Protein AF-A0A7S4HYN1-F1 (afdb_monomer)

Nearest PDB structures (foldseek):
  1z5y-assembly1_E  TM=7.065E-01  e=9.816E-02  Escherichia coli
  2b1k-assembly1_A  TM=6.938E-01  e=1.908E-01  Escherichia coli
  8g9v-assembly1_B  TM=4.726E-01  e=1.599E+00  Homo sapiens
  1w89-assembly2_C  TM=3.309E-01  e=3.961E-01  Homo sapiens
  7q3k-assembly3_C  TM=4.094E-01  e=6.452E+00  synthetic construct

Foldseek 3Di:
DPDDPVVVPPPPPPDQAWEKEKEAEPDPVQCVVCLVVLVVSVVVVHAAEYEYAPDCVNCVVCVVSVNNRYHYDHDDDDPVGLVVQCPDDDDSVVRSVGHIDMDTDDGPPPPD

Solvent-accessible surface area (backbone atoms only — not comparable to full-atom values): 6684 Å² total; per-residue (Å²): 131,82,82,60,89,78,74,77,74,82,78,76,65,88,74,73,46,33,45,39,39,35,37,32,34,97,40,74,75,32,39,61,80,42,48,66,56,51,50,59,40,44,76,70,62,30,48,43,33,35,38,24,54,84,49,70,66,57,62,48,51,31,48,77,70,70,45,69,82,48,43,77,42,71,49,84,65,56,89,71,35,46,73,48,30,45,76,42,86,57,70,61,13,60,49,34,66,43,56,70,43,79,46,84,49,66,68,70,74,78,76,128

Structure (mmCIF, N/CA/C/O backbone):
data_AF-A0A7S4HYN1-F1
#
_entry.id   AF-A0A7S4HYN1-F1
#
loop_
_atom_site.group_PDB
_atom_site.id
_atom_site.type_symbol
_atom_site.label_atom_id
_atom_site.label_alt_id
_atom_site.label_comp_id
_atom_site.label_asym_id
_atom_site.label_entity_id
_atom_site.label_seq_id
_atom_site.pdbx_PDB_ins_code
_atom_site.Cartn_x
_atom_site.Car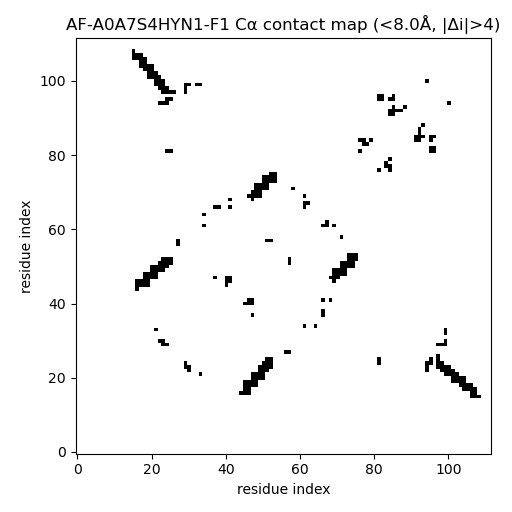tn_y
_atom_site.Cartn_z
_atom_site.occupancy
_atom_site.B_iso_or_equiv
_atom_site.auth_seq_id
_atom_site.auth_comp_id
_atom_site.auth_asym_id
_atom_site.auth_atom_id
_atom_site.pdbx_PDB_model_num
ATOM 1 N N . GLU A 1 1 ? -24.244 24.810 39.080 1.00 39.31 1 GLU A N 1
ATOM 2 C CA . GLU A 1 1 ? -23.284 23.714 39.328 1.00 39.31 1 GLU A CA 1
ATOM 3 C C . GLU A 1 1 ? -22.523 23.435 38.039 1.00 39.31 1 GLU A C 1
ATOM 5 O O . GLU A 1 1 ? -23.152 23.527 36.987 1.00 39.31 1 GLU A O 1
ATOM 10 N N . PRO A 1 2 ? -21.200 23.198 38.064 1.00 44.72 2 PRO A N 1
ATOM 11 C CA . PRO A 1 2 ? -20.494 22.744 36.871 1.00 44.72 2 PRO A CA 1
ATOM 12 C C . PRO A 1 2 ? -20.890 21.286 36.562 1.00 44.72 2 PRO A C 1
ATOM 14 O O . PRO A 1 2 ? -21.098 20.515 37.502 1.00 44.72 2 PRO A O 1
ATOM 17 N N . PRO A 1 3 ? -21.013 20.892 35.282 1.00 44.06 3 PRO A N 1
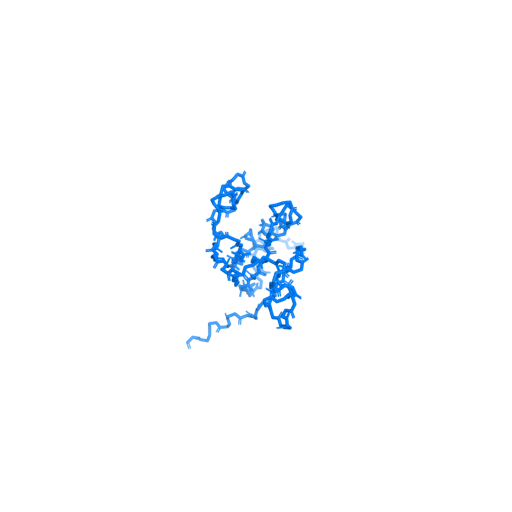A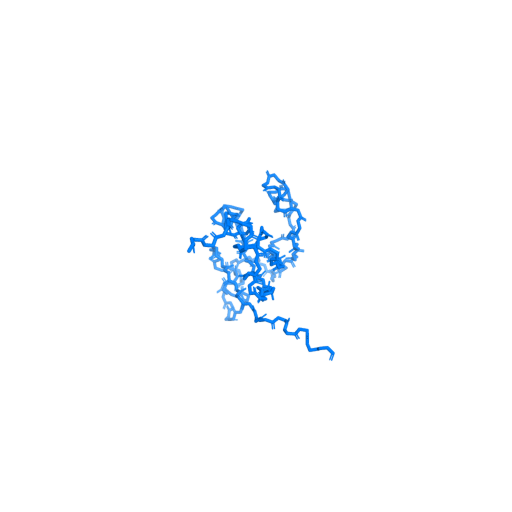TOM 18 C CA . PRO A 1 3 ? -21.347 19.518 34.927 1.00 44.06 3 PRO A CA 1
ATOM 19 C C . PRO A 1 3 ? -20.250 18.556 35.394 1.00 44.06 3 PRO A C 1
ATOM 21 O O . PRO A 1 3 ? -19.057 18.867 35.348 1.00 44.06 3 PRO A O 1
ATOM 24 N N . SER A 1 4 ? -20.674 17.389 35.879 1.00 48.62 4 SER A N 1
ATOM 25 C CA . SER A 1 4 ? -19.779 16.356 36.394 1.00 48.62 4 SER A CA 1
ATOM 26 C C . SER A 1 4 ? -18.923 15.766 35.267 1.00 48.62 4 SER A C 1
ATOM 28 O O . SER A 1 4 ? -19.399 15.558 34.151 1.00 48.62 4 SER A O 1
ATOM 30 N N . CYS A 1 5 ? -17.660 15.446 35.564 1.00 39.78 5 CYS A N 1
ATOM 31 C CA . CYS A 1 5 ? -16.696 14.885 34.608 1.00 39.78 5 CYS A CA 1
ATOM 32 C C . CYS A 1 5 ? -17.123 13.546 33.962 1.00 39.78 5 CYS A C 1
ATOM 34 O O . CYS A 1 5 ? -16.406 13.049 33.098 1.00 39.78 5 CYS A O 1
ATOM 36 N N . LEU A 1 6 ? -18.261 12.958 34.355 1.00 44.53 6 LEU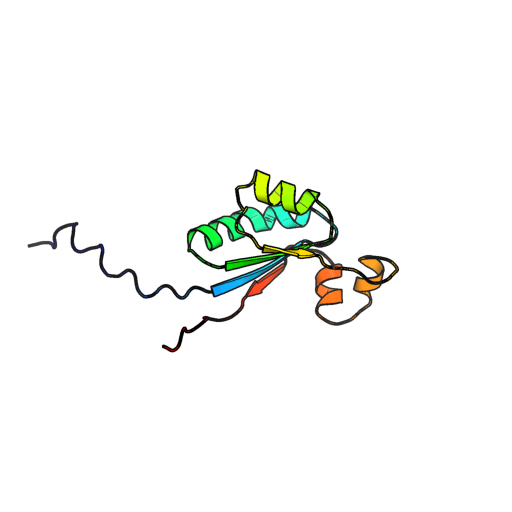 A N 1
ATOM 37 C CA . LEU A 1 6 ? -18.812 11.739 33.757 1.00 44.53 6 LEU A CA 1
ATOM 38 C C . LEU A 1 6 ? -19.738 11.986 32.554 1.00 44.53 6 LEU A C 1
ATOM 40 O O . LEU A 1 6 ? -20.007 11.049 31.809 1.00 44.53 6 LEU A O 1
ATOM 44 N N . GLU A 1 7 ? -20.187 13.219 32.307 1.00 37.69 7 GLU A N 1
ATOM 45 C CA . GLU A 1 7 ? -21.057 13.535 31.157 1.00 37.69 7 GLU A CA 1
ATOM 46 C C . GLU A 1 7 ? -20.285 14.012 29.914 1.00 37.69 7 GLU A C 1
ATOM 48 O O . GLU A 1 7 ? -20.875 14.392 28.907 1.00 37.69 7 GLU A O 1
ATOM 53 N N . ALA A 1 8 ? -18.951 13.948 29.943 1.00 37.94 8 ALA A N 1
ATOM 54 C CA . ALA A 1 8 ? -18.097 14.267 28.797 1.00 37.94 8 ALA A CA 1
ATOM 55 C C . ALA A 1 8 ? -17.846 13.065 27.860 1.00 37.94 8 ALA A C 1
ATOM 57 O O . ALA A 1 8 ? -17.012 13.151 26.961 1.00 37.94 8 ALA A O 1
ATOM 58 N N . SER A 1 9 ? -18.527 11.931 28.063 1.00 42.75 9 SER A N 1
ATOM 59 C CA . SER A 1 9 ? -18.239 10.682 27.337 1.00 42.75 9 SER A CA 1
ATOM 60 C C . SER A 1 9 ? -19.193 10.360 26.179 1.00 42.75 9 SER A C 1
ATOM 62 O O . SER A 1 9 ? -18.960 9.379 25.480 1.00 42.75 9 SER A O 1
ATOM 64 N N . SER A 1 10 ? -20.223 11.174 25.922 1.00 40.53 10 SER A N 1
ATOM 65 C CA . SER A 1 10 ? -21.285 10.830 24.951 1.00 40.53 10 SER A CA 1
ATOM 66 C C . SER A 1 10 ? -21.381 11.741 23.722 1.00 40.53 10 SER A C 1
ATOM 68 O O . SER A 1 10 ? -22.409 11.766 23.055 1.00 40.53 10 SER A O 1
ATOM 70 N N . GLN A 1 11 ? -20.311 12.454 23.363 1.00 44.53 11 GLN A N 1
ATOM 71 C CA . GLN A 1 11 ? -20.197 13.113 22.051 1.00 44.53 11 GLN A CA 1
ATOM 72 C C . GLN A 1 11 ? -19.034 12.542 21.236 1.00 44.53 11 GLN A C 1
ATOM 74 O O . GLN A 1 11 ? -18.233 13.268 20.655 1.00 44.53 11 GLN A O 1
ATOM 79 N N . MET A 1 12 ? -18.936 11.215 21.170 1.00 43.78 12 MET A N 1
ATOM 80 C CA . MET A 1 12 ? -18.145 10.568 20.128 1.00 43.78 12 MET A CA 1
ATOM 81 C C . MET A 1 12 ? -19.024 10.530 18.873 1.00 43.78 12 MET A C 1
ATOM 83 O O . MET A 1 12 ? -19.686 9.533 18.607 1.00 43.78 12 MET A O 1
ATOM 87 N N . GLY A 1 13 ? -19.132 11.671 18.180 1.00 47.72 13 GLY A N 1
ATOM 88 C CA . GLY A 1 13 ? -19.870 11.759 16.917 1.00 47.72 13 GLY A CA 1
ATOM 89 C C . GLY A 1 13 ? -19.429 10.636 15.984 1.00 47.72 13 GLY A C 1
ATOM 90 O O . GLY A 1 13 ? -18.240 10.315 15.975 1.00 47.72 13 GLY A O 1
ATOM 91 N N . ASP A 1 14 ? -20.380 10.030 15.267 1.00 54.44 14 ASP A N 1
ATOM 92 C CA . ASP A 1 14 ? -20.170 8.888 14.372 1.00 54.44 14 ASP A CA 1
ATOM 93 C C . ASP A 1 14 ? -18.929 9.103 13.500 1.00 54.44 14 ASP A C 1
ATOM 95 O O . ASP A 1 14 ? -18.965 9.780 12.468 1.00 54.44 14 ASP A O 1
ATOM 99 N N . TYR A 1 15 ? -17.785 8.584 13.955 1.00 59.41 15 TYR A N 1
ATOM 100 C CA . TYR A 1 15 ? -16.531 8.802 13.259 1.00 59.41 15 TYR A CA 1
ATOM 101 C C . TYR A 1 15 ? -16.576 7.913 12.032 1.00 59.41 15 TYR A C 1
ATOM 103 O O . TYR A 1 15 ? -16.541 6.683 12.117 1.00 59.41 15 TYR A O 1
ATOM 111 N N . VAL A 1 16 ? -16.721 8.553 10.881 1.00 70.00 16 VAL A N 1
ATOM 112 C CA . VAL A 1 16 ? -16.861 7.866 9.612 1.00 70.00 16 VAL A CA 1
ATOM 113 C C . VAL A 1 16 ? -15.598 7.053 9.341 1.00 70.00 16 VAL A C 1
ATOM 115 O O . VAL A 1 16 ? -14.527 7.590 9.029 1.00 70.00 16 VAL A O 1
ATOM 118 N N . ARG A 1 17 ? -15.719 5.726 9.453 1.00 77.25 17 ARG A N 1
ATOM 119 C CA . ARG A 1 17 ? -14.664 4.816 9.012 1.00 77.25 17 ARG A CA 1
ATOM 120 C C . ARG A 1 17 ? -14.459 5.018 7.516 1.00 77.25 17 ARG A C 1
ATOM 122 O O . ARG A 1 17 ? -15.404 5.104 6.737 1.00 77.25 17 ARG A O 1
ATOM 129 N N . SER A 1 18 ? -13.193 5.132 7.153 1.00 82.50 18 SER A N 1
ATOM 130 C CA . SER A 1 18 ? -12.736 5.477 5.811 1.00 82.50 18 SER A CA 1
ATOM 131 C C . SER A 1 18 ? -11.657 4.477 5.427 1.00 82.50 18 SER A C 1
ATOM 133 O O . SER A 1 18 ? -10.968 3.948 6.309 1.00 82.50 18 SER A O 1
ATOM 135 N N . GLU A 1 19 ? -11.519 4.211 4.133 1.00 86.19 19 GLU A N 1
ATOM 136 C CA . GLU A 1 19 ? -10.457 3.354 3.616 1.00 86.19 19 GLU A CA 1
ATOM 137 C C . GLU A 1 19 ? -9.333 4.201 3.015 1.00 86.19 19 GLU A C 1
ATOM 139 O O . GLU A 1 19 ? -9.564 5.074 2.169 1.00 86.19 19 GLU A O 1
ATOM 144 N N . TYR A 1 20 ? -8.103 3.910 3.434 1.00 86.75 20 TYR A N 1
ATOM 145 C CA . TYR A 1 20 ? -6.892 4.564 2.956 1.00 86.75 20 TYR A CA 1
ATOM 146 C C . TYR A 1 20 ? -6.027 3.571 2.197 1.00 86.75 20 TYR A C 1
ATOM 148 O O . TYR A 1 20 ? -5.724 2.479 2.682 1.00 86.75 20 TYR A O 1
ATOM 156 N N . ALA A 1 21 ? -5.582 3.981 1.017 1.00 87.69 21 ALA A N 1
ATOM 157 C CA . ALA A 1 21 ? -4.625 3.240 0.222 1.00 87.69 21 ALA A CA 1
ATOM 158 C C . ALA A 1 21 ? -3.279 3.968 0.211 1.00 87.69 21 ALA A C 1
ATOM 160 O O . ALA A 1 21 ? -3.197 5.156 -0.077 1.00 87.69 21 ALA A O 1
ATOM 161 N N . PHE A 1 22 ? -2.213 3.235 0.485 1.00 87.31 22 PHE A N 1
ATOM 162 C CA . PHE A 1 22 ? -0.833 3.690 0.440 1.00 87.31 22 PHE A CA 1
ATOM 163 C C . PHE A 1 22 ? -0.114 3.000 -0.702 1.00 87.31 22 PHE A C 1
ATOM 165 O O . PHE A 1 22 ? -0.445 1.869 -1.051 1.00 87.31 22 PHE A O 1
ATOM 172 N N . ALA A 1 23 ? 0.916 3.637 -1.241 1.00 84.50 23 ALA A N 1
ATOM 173 C CA . ALA A 1 23 ? 1.836 2.983 -2.152 1.00 84.50 23 ALA A CA 1
ATOM 174 C C . ALA A 1 23 ? 3.286 3.196 -1.728 1.00 84.50 23 ALA A C 1
ATOM 176 O O . ALA A 1 23 ? 3.717 4.325 -1.497 1.00 84.50 23 ALA A O 1
ATOM 177 N N . ALA A 1 24 ? 4.040 2.099 -1.673 1.00 83.12 24 ALA A N 1
ATOM 178 C CA . ALA A 1 24 ? 5.479 2.099 -1.445 1.00 83.12 24 ALA A CA 1
ATOM 179 C C . ALA A 1 24 ? 6.135 1.188 -2.482 1.00 83.12 24 ALA A C 1
ATOM 181 O O . ALA A 1 24 ? 6.239 -0.026 -2.311 1.00 83.12 24 ALA A O 1
ATOM 182 N N . ILE A 1 25 ? 6.548 1.786 -3.593 1.00 72.56 25 ILE A N 1
ATOM 183 C CA . ILE A 1 25 ? 7.051 1.059 -4.752 1.00 72.56 25 ILE A CA 1
ATOM 184 C C . ILE A 1 25 ? 8.547 1.278 -4.912 1.00 72.56 25 ILE A C 1
ATOM 186 O O . ILE A 1 25 ? 9.052 2.386 -4.723 1.00 72.56 25 ILE A O 1
ATOM 190 N N . ASP A 1 26 ? 9.230 0.182 -5.246 1.00 68.94 26 ASP A N 1
ATOM 191 C CA . ASP A 1 26 ? 10.662 0.079 -5.549 1.00 68.94 26 ASP A CA 1
ATOM 192 C C . ASP A 1 26 ? 11.592 0.180 -4.324 1.00 68.94 26 ASP A C 1
ATOM 194 O O . ASP A 1 26 ? 12.481 -0.651 -4.146 1.00 68.94 26 ASP A O 1
ATOM 198 N N . MET A 1 27 ? 11.341 1.116 -3.402 1.00 74.06 27 MET A N 1
ATOM 199 C CA . MET A 1 27 ? 12.192 1.323 -2.222 1.00 74.06 27 MET A CA 1
ATOM 200 C C . MET A 1 27 ? 11.421 1.176 -0.911 1.00 74.06 27 MET A C 1
ATOM 202 O O . MET A 1 27 ? 10.483 1.924 -0.643 1.00 74.06 27 MET A O 1
ATOM 206 N N . LEU A 1 28 ? 11.869 0.258 -0.043 1.00 80.94 28 LEU A N 1
ATOM 207 C CA . LEU A 1 28 ? 11.326 0.106 1.315 1.00 80.94 28 LEU A CA 1
ATOM 208 C C . LEU A 1 28 ? 11.467 1.405 2.128 1.00 80.94 28 LEU A C 1
ATOM 210 O O . LEU A 1 28 ? 10.596 1.731 2.925 1.00 80.94 28 LEU A O 1
ATOM 214 N N . GLY A 1 29 ? 12.509 2.200 1.861 1.00 82.94 29 GLY A N 1
ATOM 215 C CA . GLY A 1 29 ? 12.696 3.517 2.475 1.00 82.94 29 GLY A CA 1
ATOM 216 C C . GLY A 1 29 ? 11.536 4.493 2.238 1.00 82.94 29 GLY A C 1
ATOM 217 O O . GLY A 1 29 ? 11.338 5.386 3.050 1.00 82.94 29 GLY A O 1
ATOM 218 N N . HIS A 1 30 ? 10.724 4.307 1.190 1.00 82.94 30 HIS A N 1
ATOM 219 C CA . HIS A 1 30 ? 9.519 5.114 0.962 1.00 82.94 30 HIS A CA 1
ATOM 220 C C . HIS A 1 30 ? 8.336 4.724 1.856 1.00 82.94 30 HIS A C 1
ATOM 222 O O . HIS A 1 30 ? 7.407 5.514 1.998 1.00 82.94 30 HIS A O 1
ATOM 228 N N . LEU A 1 31 ? 8.360 3.533 2.464 1.00 85.94 31 LEU A N 1
ATOM 229 C CA . LEU A 1 31 ? 7.356 3.126 3.446 1.00 85.94 31 LEU A CA 1
ATOM 230 C C . LEU A 1 31 ? 7.572 3.842 4.785 1.00 85.94 31 LEU A C 1
ATOM 232 O O . LEU A 1 31 ? 6.606 4.203 5.445 1.00 85.94 31 LEU A O 1
ATOM 236 N N . MET A 1 32 ? 8.827 4.096 5.166 1.00 88.56 32 MET A N 1
ATOM 237 C CA . MET A 1 32 ? 9.174 4.637 6.486 1.00 88.56 32 MET A CA 1
ATOM 238 C C . MET A 1 32 ? 8.460 5.956 6.837 1.00 88.56 32 MET A C 1
ATOM 240 O O . MET A 1 32 ?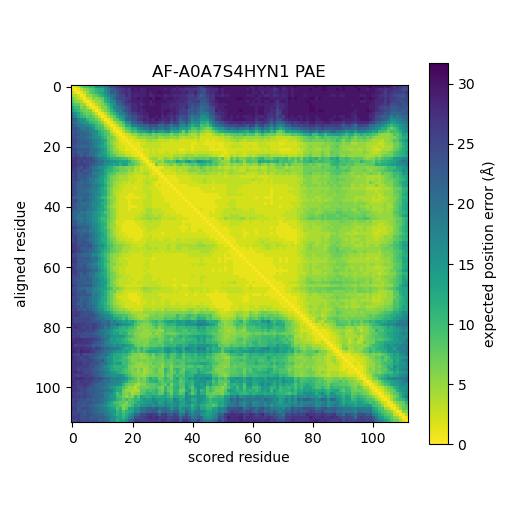 7.938 6.052 7.945 1.00 88.56 32 MET A O 1
ATOM 244 N N . PRO A 1 33 ? 8.345 6.950 5.933 1.00 87.81 33 PRO A N 1
ATOM 245 C CA . PRO A 1 33 ? 7.596 8.176 6.219 1.00 87.81 33 PRO A CA 1
ATOM 246 C C . PRO A 1 33 ? 6.084 7.963 6.378 1.00 87.81 33 PRO A C 1
ATOM 248 O O . PRO A 1 33 ? 5.411 8.811 6.957 1.00 87.81 33 PRO A O 1
ATOM 251 N N . LEU A 1 34 ? 5.537 6.861 5.852 1.00 88.38 34 LEU A N 1
ATOM 252 C CA . LEU A 1 34 ? 4.107 6.548 5.908 1.00 88.38 34 LEU A CA 1
ATOM 253 C C . LEU A 1 34 ? 3.717 5.808 7.188 1.00 88.38 34 LEU A C 1
ATOM 255 O O . LEU A 1 34 ? 2.571 5.923 7.613 1.00 88.38 34 LEU A O 1
ATOM 259 N N . VAL A 1 35 ? 4.654 5.091 7.816 1.00 91.19 35 VAL A N 1
ATOM 260 C CA . VAL A 1 35 ? 4.403 4.282 9.021 1.00 91.19 35 VAL A CA 1
ATOM 261 C C . VAL A 1 35 ? 3.678 5.071 10.125 1.00 91.19 35 VAL A C 1
ATOM 263 O O . VAL A 1 35 ? 2.634 4.591 10.563 1.00 91.19 35 VAL A O 1
ATOM 266 N N . PRO A 1 36 ? 4.109 6.288 10.531 1.00 92.00 36 PRO A N 1
ATOM 267 C CA . PRO A 1 36 ? 3.411 7.035 11.584 1.00 92.00 36 PRO A CA 1
ATOM 268 C C . PRO A 1 36 ? 1.981 7.437 11.203 1.00 92.00 36 PRO A C 1
ATOM 270 O O . PRO A 1 36 ? 1.090 7.473 12.048 1.00 92.00 36 PRO A O 1
ATOM 273 N N . LEU A 1 37 ? 1.744 7.739 9.922 1.00 90.19 37 LEU A N 1
ATOM 274 C CA . LEU A 1 37 ? 0.413 8.086 9.427 1.00 90.19 37 LEU A CA 1
ATOM 275 C C . LEU A 1 37 ? -0.500 6.854 9.394 1.00 90.19 37 LEU A C 1
ATOM 277 O O . LEU A 1 37 ? -1.664 6.943 9.777 1.00 90.19 37 LEU A O 1
ATOM 281 N N . MET A 1 38 ? 0.024 5.710 8.957 1.00 92.00 38 MET A N 1
ATOM 282 C CA . MET A 1 38 ? -0.698 4.438 8.954 1.00 92.00 38 MET A CA 1
ATOM 283 C C . MET A 1 38 ? -1.067 4.016 10.376 1.00 92.00 38 MET A C 1
ATOM 285 O O . MET A 1 38 ? -2.214 3.657 10.613 1.00 92.00 38 MET A O 1
ATOM 289 N N . ASP A 1 39 ? -0.144 4.140 11.328 1.00 93.44 39 ASP A N 1
ATOM 290 C CA . ASP A 1 39 ? -0.407 3.861 12.742 1.00 93.44 39 ASP A CA 1
ATOM 291 C C . ASP A 1 39 ? -1.526 4.754 13.297 1.00 93.44 39 ASP A C 1
ATOM 293 O O . ASP A 1 39 ? -2.540 4.264 13.796 1.00 93.44 39 ASP A O 1
ATOM 297 N N . ALA A 1 40 ? -1.423 6.070 13.088 1.00 91.19 40 ALA A N 1
ATOM 298 C CA . ALA A 1 40 ? -2.434 7.021 13.541 1.00 91.19 40 ALA A CA 1
ATOM 299 C C . ALA A 1 40 ? -3.823 6.768 12.926 1.00 91.19 40 ALA A C 1
ATOM 301 O O . ALA A 1 40 ? -4.840 6.924 13.604 1.00 91.19 40 ALA A O 1
ATOM 302 N N . LEU A 1 41 ? -3.894 6.390 11.645 1.00 89.50 41 LEU A N 1
ATOM 303 C CA . LEU A 1 41 ? -5.162 6.085 10.975 1.00 89.50 41 LEU A CA 1
ATOM 304 C C . LEU A 1 41 ? -5.731 4.729 11.415 1.00 89.50 41 LEU A C 1
ATOM 306 O O . LEU A 1 41 ? -6.938 4.617 11.635 1.00 89.50 41 LEU A O 1
ATOM 310 N N . GLY A 1 42 ? -4.879 3.722 11.599 1.00 89.81 42 GLY A N 1
ATOM 311 C CA . GLY A 1 42 ? -5.271 2.415 12.124 1.00 89.81 42 GLY A CA 1
ATOM 312 C C . GLY A 1 42 ? -5.809 2.515 13.551 1.00 89.81 42 GLY A C 1
ATOM 313 O O . GLY A 1 42 ? -6.869 1.965 13.846 1.00 89.81 42 GLY A O 1
ATOM 314 N N . GLY A 1 43 ? -5.160 3.312 14.406 1.00 90.06 43 GLY A N 1
ATOM 315 C CA . GLY A 1 43 ? -5.618 3.606 15.767 1.00 90.06 43 GLY A CA 1
ATOM 316 C C . GLY A 1 43 ? -6.972 4.325 15.830 1.00 90.06 43 GLY A C 1
ATOM 317 O O . GLY A 1 43 ? -7.680 4.219 16.828 1.00 90.06 43 GLY A O 1
ATOM 318 N N . ARG A 1 44 ? -7.379 5.004 14.748 1.00 88.31 44 ARG A N 1
ATOM 319 C CA . ARG A 1 44 ? -8.715 5.614 14.589 1.00 88.31 44 ARG A CA 1
ATOM 320 C C . ARG A 1 44 ? -9.759 4.656 14.000 1.00 88.31 44 ARG A C 1
ATOM 322 O O . ARG A 1 44 ? -10.897 5.053 13.771 1.00 88.31 44 ARG A O 1
ATOM 329 N N . GLY A 1 45 ? -9.393 3.398 13.751 1.00 87.94 45 GLY A N 1
ATOM 330 C CA . GLY A 1 45 ? -10.293 2.372 13.220 1.00 87.94 45 GLY A CA 1
ATOM 331 C C . GLY A 1 45 ? -10.532 2.460 11.712 1.00 87.94 45 GLY A C 1
ATOM 332 O O . GLY A 1 45 ? -11.506 1.889 11.218 1.00 87.94 45 GLY A O 1
ATOM 333 N N . HIS A 1 46 ? -9.676 3.174 10.976 1.00 87.31 46 HIS A N 1
ATOM 334 C CA . HIS A 1 46 ? -9.720 3.192 9.518 1.00 87.31 46 HIS A CA 1
ATOM 335 C C . HIS A 1 46 ? -9.130 1.908 8.927 1.00 87.31 46 HIS A C 1
ATOM 337 O O . HIS A 1 46 ? -8.250 1.274 9.511 1.00 87.31 46 HIS A O 1
ATOM 343 N N . THR A 1 47 ? -9.595 1.530 7.739 1.00 89.75 47 THR A N 1
ATOM 344 C CA . THR A 1 47 ? -9.045 0.384 7.009 1.00 89.75 47 THR A CA 1
ATOM 345 C C . THR A 1 47 ? -7.907 0.850 6.116 1.00 89.75 47 THR A C 1
ATOM 347 O O . THR A 1 47 ? -8.028 1.857 5.421 1.00 89.75 47 THR A O 1
ATOM 350 N N . LEU A 1 48 ? -6.796 0.116 6.129 1.00 91.81 48 LEU A N 1
ATOM 351 C CA . LEU A 1 48 ? -5.571 0.506 5.440 1.00 91.81 48 LEU A CA 1
ATOM 352 C C . LEU A 1 48 ? -5.156 -0.575 4.444 1.00 91.81 48 LEU A C 1
ATOM 354 O O . LEU A 1 48 ? -5.112 -1.760 4.778 1.00 91.81 48 LEU A O 1
ATOM 358 N N . THR A 1 49 ? -4.802 -0.154 3.235 1.00 91.75 49 THR A N 1
ATOM 359 C CA . THR A 1 49 ? -4.232 -1.006 2.188 1.00 91.75 49 THR A CA 1
ATOM 360 C C . THR A 1 49 ? -2.881 -0.448 1.757 1.00 91.75 49 THR A C 1
ATOM 362 O O . THR A 1 49 ? -2.770 0.747 1.513 1.00 91.75 49 THR A O 1
ATOM 365 N N . LEU A 1 50 ? -1.856 -1.289 1.629 1.00 90.50 50 LEU A N 1
ATOM 366 C CA . LEU A 1 50 ? -0.548 -0.929 1.085 1.00 90.50 50 LEU A CA 1
ATOM 367 C C . LEU A 1 50 ? -0.311 -1.654 -0.242 1.00 90.50 50 LEU A C 1
ATOM 369 O O . LEU A 1 50 ? -0.199 -2.877 -0.286 1.00 90.50 50 LEU A O 1
ATOM 373 N N . PHE A 1 51 ? -0.168 -0.885 -1.312 1.00 88.00 51 PHE A N 1
ATOM 374 C CA . PHE A 1 51 ? 0.308 -1.339 -2.609 1.00 88.00 51 PHE A CA 1
ATOM 375 C C . PHE A 1 51 ? 1.840 -1.338 -2.621 1.00 88.00 51 PHE A C 1
ATOM 377 O O . PHE A 1 51 ? 2.475 -0.283 -2.538 1.00 88.00 51 PHE A O 1
ATOM 384 N N . ALA A 1 52 ? 2.443 -2.517 -2.733 1.00 86.38 52 ALA A N 1
ATOM 385 C CA . ALA A 1 52 ? 3.894 -2.684 -2.723 1.00 86.38 52 ALA A CA 1
ATOM 386 C C . ALA A 1 52 ? 4.322 -3.806 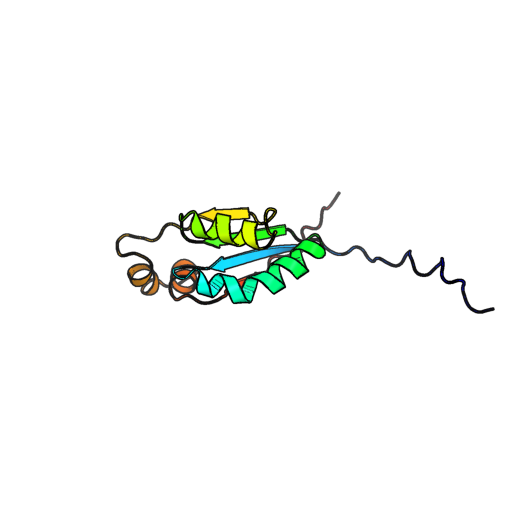-3.681 1.00 86.38 52 ALA A C 1
ATOM 388 O O . ALA A 1 52 ? 3.488 -4.624 -4.066 1.00 86.38 52 ALA A O 1
ATOM 389 N N . PRO A 1 53 ? 5.599 -3.871 -4.095 1.00 85.50 53 PRO A N 1
ATOM 390 C CA . PRO A 1 53 ? 6.148 -5.037 -4.775 1.00 85.50 53 PRO A CA 1
ATOM 391 C C . PRO A 1 53 ? 5.855 -6.338 -4.019 1.00 85.50 53 PRO A C 1
ATOM 393 O O . PRO A 1 53 ? 5.737 -6.341 -2.793 1.00 85.50 53 PRO A O 1
ATOM 396 N N . ASP A 1 54 ? 5.784 -7.440 -4.762 1.00 87.69 54 ASP A N 1
ATOM 397 C CA . ASP A 1 54 ? 5.654 -8.796 -4.216 1.00 87.69 54 ASP A CA 1
ATOM 398 C C . ASP A 1 54 ? 6.986 -9.242 -3.581 1.00 87.69 54 ASP A C 1
ATOM 400 O O . ASP A 1 54 ? 7.741 -10.035 -4.139 1.00 87.69 54 ASP A O 1
ATOM 404 N N . ASP A 1 55 ? 7.334 -8.610 -2.459 1.00 87.81 55 ASP A N 1
ATOM 405 C CA . ASP A 1 55 ? 8.585 -8.796 -1.730 1.00 87.81 55 ASP A CA 1
ATOM 406 C C . ASP A 1 55 ? 8.283 -8.901 -0.220 1.00 87.81 55 ASP A C 1
ATOM 408 O O . ASP A 1 55 ? 7.673 -7.989 0.359 1.00 87.81 55 ASP A O 1
ATOM 412 N N . PRO A 1 56 ? 8.711 -9.986 0.454 1.00 90.75 56 PRO A N 1
ATOM 413 C CA . PRO A 1 56 ? 8.398 -10.231 1.861 1.00 90.75 56 PRO A CA 1
ATOM 414 C C . PRO A 1 56 ? 8.922 -9.146 2.813 1.00 90.75 56 PRO A C 1
ATOM 416 O O . PRO A 1 56 ? 8.411 -9.023 3.930 1.00 90.75 56 PRO A O 1
ATOM 419 N N . LYS A 1 57 ? 9.891 -8.316 2.397 1.00 91.94 57 LYS A N 1
ATOM 420 C CA . LYS A 1 57 ? 10.411 -7.219 3.230 1.00 91.94 57 LYS A CA 1
ATOM 421 C C . LYS A 1 57 ? 9.335 -6.209 3.635 1.00 91.94 57 LYS A C 1
ATOM 423 O O . LYS A 1 57 ? 9.437 -5.625 4.709 1.00 91.94 57 LYS A O 1
ATOM 428 N N . TYR A 1 58 ? 8.302 -6.016 2.810 1.00 91.25 58 TYR A N 1
ATOM 429 C CA . TYR A 1 58 ? 7.213 -5.085 3.113 1.00 91.25 58 TYR A CA 1
ATOM 430 C C . TYR A 1 58 ? 6.297 -5.633 4.206 1.00 91.25 58 TYR A C 1
ATOM 432 O O . TYR A 1 58 ? 6.002 -4.921 5.161 1.00 91.25 58 TYR A O 1
ATOM 440 N N . ALA A 1 59 ? 5.913 -6.910 4.113 1.00 92.62 59 ALA A N 1
ATOM 441 C CA . ALA A 1 59 ? 5.139 -7.577 5.158 1.00 92.62 59 ALA A CA 1
ATOM 442 C C . ALA A 1 59 ? 5.910 -7.610 6.486 1.00 92.62 59 ALA A C 1
ATOM 444 O O . ALA A 1 59 ? 5.353 -7.285 7.532 1.00 92.62 59 ALA A O 1
ATOM 445 N N . LYS A 1 60 ? 7.212 -7.929 6.433 1.00 94.31 60 LYS A N 1
ATOM 446 C CA . LYS A 1 60 ? 8.084 -7.894 7.610 1.00 94.31 60 LYS A CA 1
ATOM 447 C C . LYS A 1 60 ? 8.152 -6.489 8.215 1.00 94.31 60 LYS A C 1
ATOM 449 O O . LYS A 1 60 ? 7.980 -6.349 9.415 1.00 94.31 60 LYS A O 1
ATOM 454 N N . CYS A 1 61 ? 8.357 -5.458 7.396 1.00 92.75 61 CYS A N 1
ATOM 455 C CA . CYS A 1 61 ? 8.429 -4.078 7.869 1.00 92.75 61 CYS A CA 1
ATOM 456 C C . CYS A 1 61 ? 7.127 -3.639 8.552 1.00 92.75 61 CYS A C 1
ATOM 458 O O . CYS A 1 61 ? 7.180 -3.082 9.641 1.00 92.75 61 CYS A O 1
ATOM 460 N N . LEU A 1 62 ? 5.961 -3.949 7.974 1.00 93.88 62 LEU A N 1
ATOM 461 C CA . LEU A 1 62 ? 4.674 -3.677 8.623 1.00 93.88 62 LEU A CA 1
ATOM 462 C C . LEU A 1 62 ? 4.556 -4.391 9.977 1.00 93.88 62 LEU A C 1
ATOM 464 O O . LEU A 1 62 ? 4.140 -3.774 10.953 1.00 93.88 62 LEU A O 1
ATOM 468 N N . ALA A 1 63 ? 4.959 -5.661 10.053 1.00 95.25 63 ALA A N 1
ATOM 469 C CA . ALA A 1 63 ? 4.947 -6.421 11.300 1.00 95.25 63 ALA A CA 1
ATOM 470 C C . ALA A 1 63 ? 5.910 -5.845 12.354 1.00 95.25 63 ALA A C 1
ATOM 472 O O . ALA A 1 63 ? 5.523 -5.727 13.515 1.00 95.25 63 ALA A O 1
ATOM 473 N N . ASP A 1 64 ? 7.117 -5.433 11.952 1.00 95.62 64 ASP A N 1
ATOM 474 C CA . ASP A 1 64 ? 8.113 -4.807 12.833 1.00 95.62 64 ASP A CA 1
ATOM 475 C C . ASP A 1 64 ? 7.570 -3.510 13.479 1.00 95.62 64 ASP A C 1
ATOM 477 O O . ASP A 1 64 ? 7.960 -3.168 14.593 1.00 95.62 64 ASP A O 1
ATOM 481 N N . PHE A 1 65 ? 6.642 -2.815 12.808 1.00 94.81 65 PHE A N 1
ATOM 482 C CA . PHE A 1 65 ? 5.962 -1.613 13.312 1.00 94.81 65 PHE A CA 1
ATOM 483 C C . PHE A 1 65 ? 4.577 -1.875 13.925 1.00 94.81 65 PHE A C 1
ATOM 485 O O . PHE A 1 65 ? 3.864 -0.928 14.238 1.00 94.81 65 PHE A O 1
ATOM 492 N N . GLY A 1 66 ? 4.162 -3.135 14.091 1.00 94.75 66 GLY A N 1
ATOM 493 C CA . GLY A 1 66 ? 2.848 -3.474 14.655 1.00 94.75 66 GLY A CA 1
ATOM 494 C C . GLY A 1 66 ? 1.656 -3.217 13.720 1.00 94.75 66 GLY A C 1
ATOM 495 O O . GLY A 1 66 ? 0.507 -3.374 14.124 1.00 94.75 66 GLY A O 1
ATOM 496 N N . LEU A 1 67 ? 1.901 -2.895 12.449 1.00 94.75 67 LEU A N 1
ATOM 497 C CA . LEU A 1 67 ? 0.893 -2.584 11.430 1.00 94.75 67 LEU A CA 1
ATOM 498 C C . LEU A 1 67 ? 0.351 -3.846 10.732 1.00 94.75 67 LEU A C 1
ATOM 500 O O . LEU A 1 67 ? 0.180 -3.883 9.513 1.00 94.75 67 LEU A O 1
ATOM 504 N N . THR A 1 68 ? 0.081 -4.907 11.494 1.00 92.69 68 THR A N 1
ATOM 505 C CA . THR A 1 68 ? -0.325 -6.227 10.966 1.00 92.69 68 THR A CA 1
ATOM 506 C C . THR A 1 68 ? -1.731 -6.249 10.362 1.00 92.69 68 THR A C 1
ATOM 508 O O . THR A 1 68 ? -2.052 -7.147 9.587 1.00 92.69 68 THR A O 1
ATOM 511 N N . SER A 1 69 ? -2.564 -5.258 10.687 1.00 91.38 69 SER A N 1
ATOM 512 C CA . SER A 1 69 ? -3.913 -5.084 10.136 1.00 91.38 69 SER A CA 1
ATOM 513 C C . SER A 1 69 ? -3.929 -4.465 8.734 1.00 91.38 69 SER A C 1
ATOM 515 O O . SER A 1 69 ? -4.968 -4.472 8.071 1.00 91.38 69 SER A O 1
ATOM 517 N N . VAL A 1 70 ? -2.796 -3.934 8.264 1.00 94.12 70 VAL A N 1
ATOM 518 C CA . VAL A 1 70 ? -2.679 -3.340 6.930 1.00 94.12 70 VAL A CA 1
ATOM 519 C C . VAL A 1 70 ? -2.751 -4.439 5.877 1.00 94.12 70 VAL A C 1
ATOM 521 O O . VAL A 1 70 ? -1.933 -5.359 5.845 1.00 94.12 70 VAL A O 1
ATOM 524 N N . ARG A 1 71 ? -3.695 -4.308 4.944 1.00 94.56 71 ARG A N 1
ATOM 525 C CA . ARG A 1 71 ? -3.798 -5.213 3.799 1.00 94.56 71 ARG A CA 1
ATOM 526 C C . ARG A 1 71 ? -2.665 -4.935 2.816 1.00 94.56 71 ARG A C 1
ATOM 528 O O . ARG A 1 71 ? -2.647 -3.886 2.182 1.00 94.56 71 ARG A O 1
ATOM 535 N N . LEU A 1 72 ? -1.763 -5.889 2.622 1.00 92.38 72 LEU A N 1
ATOM 536 C CA . LEU A 1 72 ? -0.750 -5.805 1.572 1.00 92.38 72 LEU A CA 1
ATOM 537 C C . LEU A 1 72 ? -1.334 -6.274 0.231 1.00 92.38 72 LEU A C 1
ATOM 539 O O . LEU A 1 72 ? -1.881 -7.372 0.139 1.00 92.38 72 LEU A O 1
ATOM 543 N N . VAL A 1 73 ? -1.212 -5.452 -0.811 1.00 90.69 73 VAL A N 1
ATOM 544 C CA . VAL A 1 73 ? -1.623 -5.786 -2.180 1.00 90.69 73 VAL A CA 1
ATOM 545 C C . VAL A 1 73 ? -0.389 -5.776 -3.086 1.00 90.69 73 VAL A C 1
ATOM 547 O O . VAL A 1 73 ? 0.201 -4.710 -3.293 1.00 90.69 73 VAL A O 1
ATOM 550 N N . PRO A 1 74 ? 0.014 -6.934 -3.642 1.00 87.44 74 PRO A N 1
ATOM 551 C CA . PRO A 1 74 ? 1.193 -7.016 -4.489 1.00 87.44 74 PRO A CA 1
ATOM 552 C C . PRO A 1 74 ? 0.963 -6.297 -5.824 1.00 87.44 74 PRO A C 1
ATOM 554 O O . PRO A 1 74 ? 0.007 -6.568 -6.554 1.00 87.44 74 PRO A O 1
ATOM 557 N N . VAL A 1 75 ? 1.877 -5.397 -6.177 1.00 81.69 75 VAL A N 1
ATOM 558 C CA . VAL A 1 75 ? 1.902 -4.674 -7.449 1.00 81.69 75 VAL A CA 1
ATOM 559 C C . VAL A 1 75 ? 2.920 -5.326 -8.372 1.00 81.69 75 VAL A C 1
ATOM 561 O O . VAL A 1 75 ? 4.123 -5.317 -8.112 1.00 81.69 75 VAL A O 1
ATOM 564 N N . ARG A 1 76 ? 2.434 -5.859 -9.495 1.00 80.31 76 ARG A N 1
ATOM 565 C CA . ARG A 1 76 ? 3.281 -6.405 -10.560 1.00 80.31 76 ARG A CA 1
ATOM 566 C C . ARG A 1 76 ? 3.580 -5.334 -11.606 1.00 80.31 76 ARG A C 1
ATOM 568 O O . ARG A 1 76 ? 2.660 -4.775 -12.214 1.00 80.31 76 ARG A O 1
ATOM 575 N N . PHE A 1 77 ? 4.865 -5.079 -11.828 1.00 74.12 77 PHE A N 1
ATOM 576 C CA . PHE A 1 77 ? 5.341 -4.200 -12.894 1.00 74.12 77 PHE A CA 1
ATOM 577 C C . PHE A 1 77 ? 5.406 -4.938 -14.238 1.00 74.12 77 PHE A C 1
ATOM 579 O O . PHE A 1 77 ? 5.583 -6.158 -14.256 1.00 74.12 77 PHE A O 1
ATOM 586 N N . PRO A 1 78 ? 5.255 -4.221 -15.368 1.00 72.19 78 PRO A N 1
ATOM 587 C CA . PRO A 1 78 ? 5.542 -4.766 -16.691 1.00 72.19 78 PRO A CA 1
ATOM 588 C C . PRO A 1 78 ? 7.010 -5.205 -16.816 1.00 72.19 78 PRO A C 1
ATOM 590 O O . PRO A 1 78 ? 7.861 -4.864 -15.986 1.00 72.19 78 PRO A O 1
ATOM 593 N N . ALA A 1 79 ? 7.313 -5.950 -17.882 1.00 72.00 79 ALA A N 1
ATOM 594 C CA . ALA A 1 79 ? 8.686 -6.313 -18.222 1.00 72.00 79 ALA A CA 1
ATOM 595 C C . ALA A 1 79 ? 9.566 -5.047 -18.293 1.00 72.00 79 ALA A C 1
ATOM 597 O O . ALA A 1 79 ? 9.178 -4.056 -18.908 1.00 72.00 79 ALA A O 1
ATOM 598 N N . GLY A 1 80 ? 10.721 -5.063 -17.617 1.00 71.44 80 GLY A N 1
ATOM 599 C CA . GLY A 1 80 ? 11.573 -3.878 -17.427 1.00 71.44 80 GLY A CA 1
ATOM 600 C C . GLY A 1 80 ? 11.365 -3.130 -16.099 1.00 71.44 80 GLY A C 1
ATOM 601 O O . GLY A 1 80 ? 12.045 -2.136 -15.840 1.00 71.44 80 GLY A O 1
ATOM 602 N N . GLY A 1 81 ? 10.475 -3.622 -15.230 1.00 75.38 81 GLY A N 1
ATOM 603 C CA . GLY A 1 81 ? 10.363 -3.190 -13.835 1.00 75.38 81 GLY A CA 1
ATOM 604 C C . GLY A 1 81 ? 9.792 -1.776 -13.655 1.00 75.38 81 GLY A C 1
ATOM 605 O O . GLY A 1 81 ? 9.147 -1.237 -14.559 1.00 75.38 81 GLY A O 1
ATOM 606 N N . PRO A 1 82 ? 10.016 -1.152 -12.485 1.00 71.38 82 PRO A N 1
ATOM 607 C CA . PRO A 1 82 ? 9.532 0.197 -12.187 1.00 71.38 82 PRO A CA 1
ATOM 608 C C . PRO A 1 82 ? 9.982 1.237 -13.221 1.00 71.38 82 PRO A C 1
ATOM 610 O O . PRO A 1 82 ? 9.168 2.032 -13.681 1.00 71.38 82 PRO A O 1
ATOM 613 N N . LYS A 1 83 ? 11.228 1.170 -13.709 1.00 75.75 83 LYS A N 1
ATOM 614 C CA . LYS A 1 83 ? 11.730 2.085 -14.753 1.00 75.75 83 LYS A CA 1
ATOM 615 C C . LYS A 1 83 ? 10.916 2.037 -16.046 1.00 75.75 83 LYS A C 1
ATOM 617 O O . LYS A 1 83 ? 10.636 3.086 -16.620 1.00 75.75 83 LYS A O 1
ATOM 622 N N . ALA A 1 84 ? 10.511 0.847 -16.492 1.00 77.00 84 ALA A N 1
ATOM 623 C CA . ALA A 1 84 ? 9.627 0.721 -17.649 1.00 77.00 84 ALA A CA 1
ATOM 624 C C . ALA A 1 84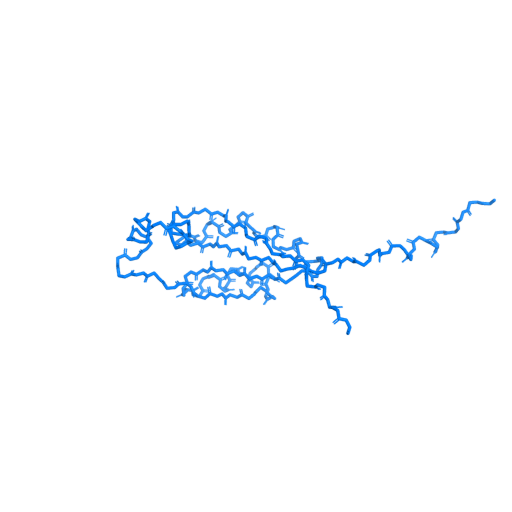 ? 8.233 1.289 -17.342 1.00 77.00 84 ALA A C 1
ATOM 626 O O . ALA A 1 84 ? 7.654 2.008 -18.153 1.00 77.00 84 ALA A O 1
ATOM 627 N N . ALA A 1 85 ? 7.721 1.048 -16.133 1.00 74.88 85 ALA A N 1
ATOM 628 C CA . ALA A 1 85 ? 6.435 1.578 -15.694 1.00 74.88 85 ALA A CA 1
ATOM 629 C C . ALA A 1 85 ? 6.391 3.118 -15.607 1.00 74.88 85 ALA A C 1
ATOM 631 O O . ALA A 1 85 ? 5.337 3.696 -15.867 1.00 74.88 85 ALA A O 1
ATOM 632 N N . MET A 1 86 ? 7.516 3.795 -15.332 1.00 74.12 86 MET A N 1
ATOM 633 C CA . MET A 1 86 ? 7.606 5.267 -15.298 1.00 74.12 86 MET A CA 1
ATOM 634 C C . MET A 1 86 ? 7.279 5.937 -16.642 1.00 74.12 86 MET A C 1
ATOM 636 O O . MET A 1 86 ? 6.895 7.111 -16.649 1.00 74.12 86 MET A O 1
ATOM 640 N N . GLN A 1 87 ? 7.432 5.217 -17.761 1.00 74.75 87 GLN A N 1
ATOM 641 C CA . GLN A 1 87 ? 7.120 5.723 -19.103 1.00 74.75 87 GLN A CA 1
ATOM 642 C C . GLN A 1 87 ? 5.622 5.685 -19.432 1.00 74.75 87 GLN A C 1
ATOM 644 O O . GLN A 1 87 ? 5.193 6.284 -20.415 1.00 74.75 87 GLN A O 1
ATOM 649 N N . HIS A 1 88 ? 4.810 5.015 -18.613 1.00 67.94 88 HIS A N 1
ATOM 650 C CA . HIS A 1 88 ? 3.366 4.966 -18.802 1.00 67.94 88 HIS A CA 1
ATOM 651 C C . HIS A 1 88 ? 2.667 6.121 -18.073 1.00 67.94 88 HIS A C 1
ATOM 653 O O . HIS A 1 88 ? 3.021 6.478 -16.951 1.00 67.94 88 HIS A O 1
ATOM 659 N N . HIS A 1 89 ? 1.626 6.688 -18.685 1.00 65.56 89 HIS A N 1
ATOM 660 C CA . HIS A 1 89 ? 0.731 7.638 -18.019 1.00 65.56 89 HIS A CA 1
ATOM 661 C C . HIS A 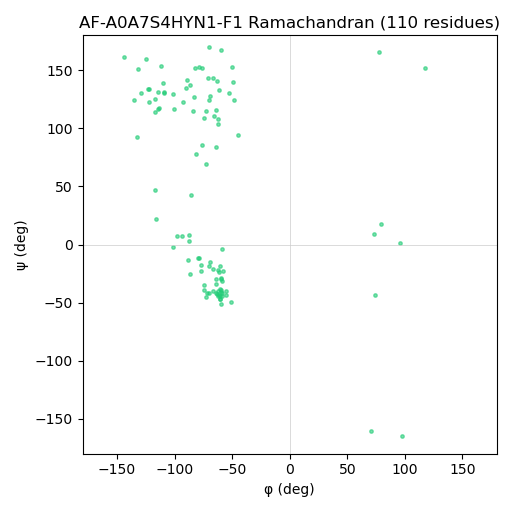1 89 ? -0.286 6.906 -17.120 1.00 65.56 89 HIS A C 1
ATOM 663 O O . HIS A 1 89 ? -0.645 5.756 -17.372 1.00 65.56 89 HIS A O 1
ATOM 669 N N . GLY A 1 90 ? -0.765 7.577 -16.068 1.00 72.19 90 GLY A N 1
ATOM 670 C CA . GLY A 1 90 ? -1.781 7.051 -15.147 1.00 72.19 90 GLY A CA 1
ATOM 671 C C . GLY A 1 90 ? -1.214 6.439 -13.863 1.00 72.19 90 GLY A C 1
ATOM 672 O O . GLY A 1 90 ? -0.054 6.658 -13.510 1.00 72.19 90 GLY A O 1
ATOM 673 N N . ILE A 1 91 ? -2.048 5.672 -13.147 1.00 70.44 91 ILE A N 1
ATOM 674 C CA . ILE A 1 91 ? -1.735 5.208 -11.786 1.00 70.44 91 ILE A CA 1
ATOM 675 C C . ILE A 1 91 ? -0.460 4.365 -11.740 1.00 70.44 91 ILE A C 1
ATOM 677 O O . ILE A 1 91 ? 0.362 4.569 -10.863 1.00 70.44 91 ILE A O 1
ATOM 681 N N . ARG A 1 92 ? -0.220 3.500 -12.733 1.00 68.62 92 ARG A N 1
ATOM 682 C CA . ARG A 1 92 ? 1.007 2.690 -12.822 1.00 68.62 92 ARG A CA 1
ATOM 683 C C . ARG A 1 92 ? 2.275 3.533 -12.951 1.00 68.62 92 ARG A C 1
ATOM 685 O O . ARG A 1 92 ? 3.270 3.201 -12.317 1.00 68.62 92 ARG A O 1
ATOM 692 N N . GLY A 1 93 ? 2.233 4.615 -13.726 1.00 71.25 93 GLY A N 1
ATOM 693 C CA . GLY A 1 93 ? 3.356 5.544 -13.851 1.00 71.25 93 GLY A CA 1
ATOM 694 C C . GLY A 1 93 ? 3.586 6.360 -12.587 1.00 71.25 93 GLY A C 1
ATOM 695 O O . GLY A 1 93 ? 4.727 6.517 -12.164 1.00 71.25 93 GLY A O 1
ATOM 696 N N . ALA A 1 94 ? 2.509 6.833 -11.951 1.00 72.38 94 ALA A N 1
ATOM 697 C CA . ALA A 1 94 ? 2.583 7.538 -10.669 1.00 72.38 94 ALA A CA 1
ATOM 698 C C . ALA A 1 94 ? 3.191 6.646 -9.575 1.00 72.38 94 ALA A C 1
ATOM 700 O O . ALA A 1 94 ? 4.128 7.041 -8.892 1.00 72.38 94 ALA A O 1
ATOM 701 N N . LEU A 1 95 ? 2.710 5.408 -9.494 1.00 70.75 95 LEU A N 1
ATOM 702 C CA . LEU A 1 95 ? 3.200 4.354 -8.618 1.00 70.75 95 LEU A CA 1
ATOM 703 C C . LEU A 1 95 ? 4.681 4.018 -8.878 1.00 70.75 95 LEU A C 1
ATOM 705 O O . LEU A 1 95 ? 5.450 3.849 -7.939 1.00 70.75 95 LEU A O 1
ATOM 709 N N . ALA A 1 96 ? 5.106 3.964 -10.140 1.00 70.12 96 ALA A N 1
ATOM 710 C CA . ALA A 1 96 ? 6.471 3.612 -10.525 1.00 70.12 96 ALA A CA 1
ATOM 711 C C . ALA A 1 96 ? 7.513 4.724 -10.339 1.00 70.12 96 ALA A C 1
ATOM 713 O O . ALA A 1 96 ? 8.699 4.425 -10.230 1.00 70.12 96 ALA A O 1
ATOM 714 N N . ARG A 1 97 ? 7.101 5.999 -10.306 1.00 69.81 97 ARG A N 1
ATOM 715 C CA . ARG A 1 97 ? 8.017 7.131 -10.069 1.00 69.81 97 ARG A CA 1
ATOM 716 C C . ARG A 1 97 ? 8.571 7.173 -8.644 1.00 69.81 97 ARG A C 1
ATOM 718 O O . ARG A 1 97 ? 9.573 7.843 -8.411 1.00 69.81 97 ARG A O 1
ATOM 725 N N . GLY A 1 98 ? 7.960 6.417 -7.733 1.00 59.28 98 GLY A N 1
ATOM 726 C CA . GLY A 1 98 ? 8.356 6.349 -6.337 1.00 59.28 98 GLY A CA 1
ATOM 727 C C . GLY A 1 98 ? 7.897 7.566 -5.533 1.00 59.28 98 GLY A C 1
ATOM 728 O O . GLY A 1 98 ? 7.484 8.591 -6.074 1.00 59.28 98 GLY A O 1
ATOM 729 N N . GLY A 1 99 ? 7.966 7.417 -4.214 1.00 63.31 99 GLY A N 1
ATOM 730 C CA . GLY A 1 99 ? 7.539 8.407 -3.234 1.00 63.31 99 GLY A CA 1
ATOM 731 C C . GLY A 1 99 ? 6.388 7.898 -2.360 1.00 63.31 99 GLY A C 1
ATOM 732 O O . GLY A 1 99 ? 5.617 7.039 -2.794 1.00 63.31 99 GLY A O 1
ATOM 733 N N . PRO A 1 100 ? 6.282 8.392 -1.116 1.00 63.31 100 PRO A N 1
ATOM 734 C CA . PRO A 1 100 ? 5.165 8.081 -0.238 1.00 63.31 100 PRO A CA 1
ATOM 735 C C . PRO A 1 100 ? 3.882 8.673 -0.832 1.00 63.31 100 PRO A C 1
ATOM 737 O O . PRO A 1 100 ? 3.717 9.891 -0.885 1.00 63.31 100 PRO A O 1
ATOM 740 N N . LEU A 1 101 ? 2.981 7.814 -1.307 1.00 68.56 101 LEU A N 1
ATOM 741 C CA . LEU A 1 101 ? 1.713 8.230 -1.901 1.00 68.56 101 LEU A CA 1
ATOM 742 C C . LEU A 1 101 ? 0.554 7.689 -1.065 1.00 68.56 101 LEU A C 1
ATOM 744 O O . LEU A 1 101 ? 0.463 6.485 -0.831 1.00 68.56 101 LEU A O 1
ATOM 748 N N . ALA A 1 102 ? -0.321 8.592 -0.629 1.00 67.06 102 ALA A N 1
ATOM 749 C CA . ALA A 1 102 ? -1.585 8.271 0.017 1.00 67.06 102 ALA A CA 1
ATOM 750 C C . ALA A 1 102 ? -2.735 8.605 -0.942 1.00 67.06 102 ALA A 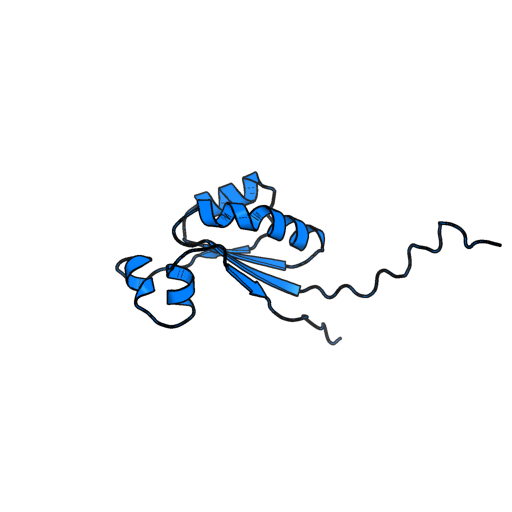C 1
ATOM 752 O O . ALA A 1 102 ? -2.785 9.692 -1.516 1.00 67.06 102 ALA A O 1
ATOM 753 N N . ILE A 1 103 ? -3.651 7.660 -1.118 1.00 70.50 103 ILE A N 1
ATOM 754 C CA . ILE A 1 103 ? -4.884 7.790 -1.887 1.00 70.50 103 ILE A CA 1
ATOM 755 C C . ILE A 1 103 ? -6.027 7.660 -0.885 1.00 70.50 103 ILE A C 1
ATOM 757 O O . ILE A 1 103 ? -6.191 6.620 -0.244 1.00 70.50 103 ILE A O 1
ATOM 761 N N . CYS A 1 104 ? -6.800 8.730 -0.735 1.00 67.31 104 CYS A N 1
ATOM 762 C CA . CYS A 1 104 ? -7.971 8.747 0.132 1.00 67.31 104 CYS A CA 1
ATOM 763 C C . CYS A 1 104 ? -9.193 8.235 -0.633 1.00 67.31 104 CYS A C 1
ATOM 765 O O . CYS A 1 104 ? -9.418 8.638 -1.776 1.00 67.31 104 CYS A O 1
ATOM 767 N N . SER A 1 105 ? -10.006 7.401 0.014 1.00 66.56 105 SER A N 1
ATOM 768 C CA . SER A 1 105 ? -11.342 7.060 -0.468 1.00 66.56 105 SER A CA 1
ATOM 769 C C . SER A 1 105 ? -12.403 7.338 0.603 1.00 66.56 105 SER A C 1
ATOM 771 O O . SER A 1 105 ? -12.092 7.545 1.775 1.00 66.56 105 SER A O 1
ATOM 773 N N . ALA A 1 106 ? -13.640 7.457 0.131 1.00 60.41 106 ALA A N 1
ATOM 774 C CA . ALA A 1 106 ? -14.779 8.094 0.777 1.00 60.41 106 ALA A CA 1
ATOM 775 C C . ALA A 1 106 ? -15.333 7.334 2.008 1.00 60.41 106 ALA A C 1
ATOM 777 O O . ALA A 1 106 ? -14.978 6.176 2.235 1.00 60.41 106 ALA A O 1
ATOM 778 N N . PRO A 1 107 ? -16.253 7.959 2.774 1.00 59.59 107 PRO A N 1
ATOM 779 C CA . PRO A 1 107 ? -17.108 7.265 3.733 1.00 59.59 107 PRO A CA 1
ATOM 780 C C . PRO A 1 107 ? -17.755 6.025 3.113 1.00 59.59 107 PRO A C 1
ATOM 782 O O . PRO A 1 107 ? -18.497 6.147 2.137 1.00 59.59 107 PRO A O 1
ATOM 785 N N . LEU A 1 108 ? -17.570 4.849 3.710 1.00 53.69 108 LEU A N 1
ATOM 786 C CA . LEU A 1 108 ? -18.533 3.771 3.509 1.00 53.69 108 LEU A CA 1
ATOM 787 C C . LEU A 1 108 ? -19.738 4.124 4.379 1.00 53.69 108 LEU A C 1
ATOM 789 O O . LEU A 1 108 ? -19.809 3.721 5.538 1.00 53.69 108 LEU A O 1
ATOM 793 N N . SER A 1 109 ? -20.668 4.933 3.864 1.00 49.38 109 SER A N 1
ATOM 794 C CA . SER A 1 109 ? -21.980 5.017 4.497 1.00 49.38 109 SER A CA 1
ATOM 795 C C . SER A 1 109 ? -22.583 3.623 4.401 1.00 49.38 109 SER A C 1
ATOM 797 O O . SER A 1 109 ? -23.018 3.206 3.326 1.00 49.38 109 SER A O 1
ATOM 799 N N . THR A 1 110 ? -22.582 2.889 5.507 1.00 51.06 110 THR A N 1
ATOM 800 C CA . THR A 1 110 ? -23.479 1.758 5.692 1.00 51.06 110 THR A CA 1
ATOM 801 C C . THR A 1 110 ? -24.889 2.339 5.702 1.00 51.06 110 THR A C 1
ATOM 803 O O . THR A 1 110 ? -25.411 2.686 6.759 1.00 51.06 110 THR A O 1
ATOM 806 N N . GLN A 1 111 ? -25.473 2.553 4.519 1.00 43.97 111 GLN A N 1
ATOM 807 C CA . GLN A 1 111 ? -26.920 2.652 4.437 1.00 43.97 111 GLN A CA 1
ATOM 808 C C . GLN A 1 111 ? -27.455 1.281 4.845 1.00 43.97 111 GLN A C 1
ATOM 810 O O . GLN A 1 111 ? -27.104 0.263 4.248 1.00 43.97 111 GLN A O 1
ATOM 815 N N . SER A 1 112 ? -28.178 1.326 5.961 1.00 42.28 112 SER A N 1
ATOM 816 C CA . SER A 1 112 ? -28.931 0.261 6.619 1.00 42.28 112 SER A CA 1
ATOM 817 C C . SER A 1 112 ? -29.833 -0.514 5.675 1.00 42.28 112 SER A C 1
ATOM 819 O O . SER A 1 112 ? -30.491 0.170 4.856 1.00 42.28 112 SER A O 1
#

Mean predicted aligned error: 10.44 Å

Organism: NCBI:txid72548

pLDDT: mean 75.33, std 16.93, range [37.69, 95.62]

Secondary structure (DSSP, 8-state):
-PPPTTTTSS-------EEEEEE--S-GGGTTTTHHHHHHHHHTT-EEEEEE-S-HHHHHHHHHTT-TTSEEEEPPPPTTHHHHHTTS-SHHHHHHT-S-EEEEEEE-----

Sequence (112 aa):
EPPSCLEASSQMGDYVRSEYAFAAIDMLGHLMPLVPLMDALGGRGHTLTLFAPDDPKYAKCLADFGLTSVRLVPVRFPAGGPKAAMQHHGIRGALARGGPLAICSAPLSTQS

Radius of gyration: 18.34 Å; Cα contacts (8 Å, |Δi|>4): 157; chains: 1; bounding box: 42×34×58 Å